Protein AF-Q9ACS1-F1 (afdb_monomer_lite)

Sequence (144 aa):
MPAEYYVDYRWFLERQAELLDDLAVSDYSVFVGLAARHRVDPPRHDQHHPDAFWRAAVMLEECVVLRPLPARNELYGFGVAVAYLGMHGERVNTKIRGLAGPDLRHHRPASRLLRRRRAAALAPSAAGLTSLSLSPAGNGLPDP

Foldseek 3Di:
DPDDDQQALVNLQVLCVVQDPDSDWPDSVLRRVLNVVVPDQDDDPVPDGDDLQVNLVVQLVSLVPVVRHPDDSNVSSNSSSQVSCVVVVHHDDPDDPDPPDPDPDPPDPPPPPPPPPPPPDDDDDDDDDDDDDDDDDDDDDDDD

Organism: Streptomyces coelicolor (strain ATCC BAA-471 / A3(2) / M145) (NCBI:txid100226)

Radius of gyration: 35.77 Å; chains: 1; bounding box: 66×100×42 Å

Secondary structure (DSSP, 8-state):
--------HHHHHHHHHHH-S----S-HHHHHHHHHHHH-----TT-PPPPHHHHHHHHHHHHHHH--SSS-HHHHHHHHHHHHHHHTT-----S-TTSSSS-------S--SSSSSSSS------------------------

Structure (mmCIF, N/CA/C/O backbone):
data_AF-Q9ACS1-F1
#
_entry.id   AF-Q9ACS1-F1
#
loop_
_atom_site.group_PDB
_atom_site.id
_atom_site.type_symbol
_atom_site.label_atom_id
_atom_site.label_alt_id
_atom_site.label_comp_id
_atom_site.label_asym_id
_atom_site.label_entity_id
_atom_site.label_seq_id
_atom_site.pdbx_PDB_ins_code
_atom_site.Cartn_x
_atom_site.Cartn_y
_atom_site.Cartn_z
_atom_site.occupancy
_atom_site.B_iso_or_equiv
_atom_site.auth_seq_id
_atom_site.auth_comp_id
_atom_site.auth_asym_id
_atom_site.auth_atom_id
_atom_site.pdbx_PDB_model_num
ATOM 1 N N . MET A 1 1 ? 5.540 3.047 -25.408 1.00 38.69 1 MET A N 1
ATOM 2 C CA . MET A 1 1 ? 6.012 3.253 -24.025 1.00 38.69 1 MET A CA 1
ATOM 3 C C . MET A 1 1 ? 5.237 2.311 -23.124 1.00 38.69 1 MET A C 1
ATOM 5 O O . MET A 1 1 ? 4.034 2.205 -23.353 1.00 38.69 1 MET A O 1
ATOM 9 N N . PRO A 1 2 ? 5.871 1.603 -22.173 1.00 50.28 2 PRO A N 1
ATOM 10 C CA . PRO A 1 2 ? 5.125 0.946 -21.102 1.00 50.28 2 PRO A CA 1
ATOM 11 C C . PRO A 1 2 ? 4.335 2.004 -20.317 1.00 50.28 2 PRO A C 1
ATOM 13 O O . PRO A 1 2 ? 4.761 3.158 -20.245 1.00 50.28 2 PRO A O 1
ATOM 16 N N . ALA A 1 3 ? 3.178 1.635 -19.768 1.00 57.81 3 ALA A N 1
ATOM 17 C CA . ALA A 1 3 ? 2.412 2.540 -18.919 1.00 57.81 3 ALA A CA 1
ATOM 18 C C . ALA A 1 3 ? 3.188 2.788 -17.616 1.00 57.81 3 ALA A C 1
ATOM 20 O O . ALA A 1 3 ? 3.496 1.846 -16.886 1.00 57.81 3 ALA A O 1
ATOM 21 N N . GLU A 1 4 ? 3.525 4.047 -17.337 1.00 66.06 4 GLU A N 1
ATOM 22 C CA . GLU A 1 4 ? 4.178 4.432 -16.088 1.00 66.06 4 GLU A CA 1
ATOM 23 C C . GLU A 1 4 ? 3.107 4.616 -15.007 1.00 66.06 4 GLU A C 1
ATOM 25 O O . GLU A 1 4 ? 2.383 5.611 -14.975 1.00 66.06 4 GLU A O 1
ATOM 30 N N . TYR A 1 5 ? 2.967 3.612 -14.142 1.00 75.44 5 TYR A N 1
ATOM 31 C CA . TYR A 1 5 ? 2.007 3.638 -13.044 1.00 75.44 5 TYR A CA 1
ATOM 32 C C . TYR A 1 5 ? 2.531 4.528 -11.918 1.00 75.44 5 TYR A C 1
ATOM 34 O O . TYR A 1 5 ? 3.474 4.175 -11.209 1.00 75.44 5 TYR A O 1
ATOM 42 N N . TYR A 1 6 ? 1.917 5.697 -11.747 1.00 80.81 6 TYR A N 1
ATOM 43 C CA . TYR A 1 6 ? 2.299 6.632 -10.697 1.00 80.81 6 TYR A CA 1
ATOM 44 C C . TYR A 1 6 ? 1.643 6.255 -9.363 1.00 80.81 6 TYR A C 1
ATOM 46 O O . TYR A 1 6 ? 0.445 6.454 -9.172 1.00 80.81 6 TYR A O 1
ATOM 54 N N . VAL A 1 7 ? 2.444 5.719 -8.439 1.00 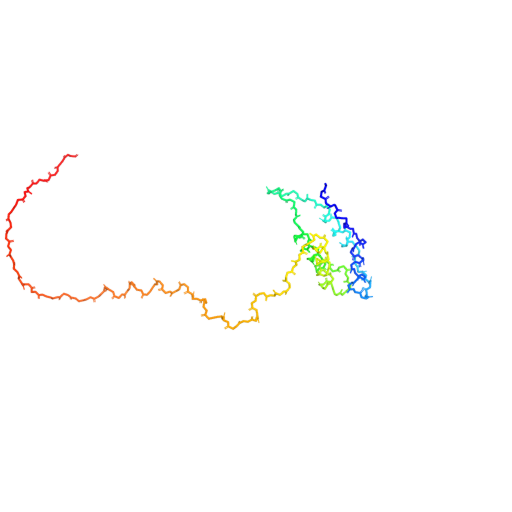91.31 7 VAL A N 1
ATOM 55 C CA . VAL A 1 7 ? 2.047 5.447 -7.051 1.00 91.31 7 VAL A CA 1
ATOM 56 C C . VAL A 1 7 ? 2.794 6.403 -6.125 1.00 91.31 7 VAL A C 1
ATOM 58 O O . VAL A 1 7 ? 4.024 6.372 -6.039 1.00 91.31 7 VAL A O 1
ATOM 61 N N . ASP A 1 8 ? 2.042 7.252 -5.428 1.00 93.06 8 ASP A N 1
ATOM 62 C CA . ASP A 1 8 ? 2.530 8.146 -4.379 1.00 93.06 8 ASP A CA 1
ATOM 63 C C . ASP A 1 8 ? 1.748 7.954 -3.066 1.00 93.06 8 ASP A C 1
ATOM 65 O O . ASP A 1 8 ? 0.856 7.111 -2.973 1.00 93.06 8 ASP A O 1
ATOM 69 N N . TYR A 1 9 ? 2.072 8.737 -2.032 1.00 93.38 9 TYR A N 1
ATOM 70 C CA . TYR A 1 9 ? 1.381 8.652 -0.740 1.00 93.38 9 TYR A CA 1
ATOM 71 C C . TYR A 1 9 ? -0.126 8.972 -0.832 1.00 93.38 9 TYR A C 1
ATOM 73 O O . TYR A 1 9 ? -0.896 8.498 -0.001 1.00 93.38 9 TYR A O 1
ATOM 81 N N . ARG A 1 10 ? -0.565 9.756 -1.829 1.00 94.50 10 ARG A N 1
ATOM 82 C CA . ARG A 1 10 ? -1.975 10.125 -2.016 1.00 94.50 10 ARG A CA 1
ATOM 83 C C . ARG A 1 10 ? -2.765 8.942 -2.549 1.00 94.50 10 ARG A C 1
ATOM 85 O 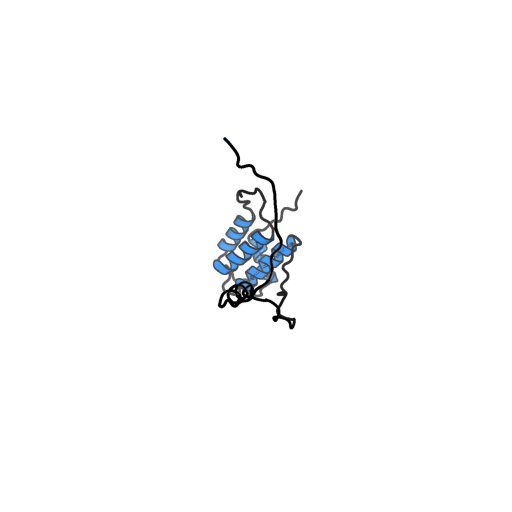O . ARG A 1 10 ? -3.858 8.689 -2.055 1.00 94.50 10 ARG A O 1
ATOM 92 N N . TRP A 1 11 ? -2.179 8.176 -3.469 1.00 95.62 11 TRP A N 1
ATOM 93 C CA . TRP A 1 11 ? -2.772 6.933 -3.958 1.00 95.62 11 TRP A CA 1
ATOM 94 C C . TRP A 1 11 ? -3.105 5.971 -2.804 1.00 95.62 11 TRP A C 1
ATOM 96 O O . TRP A 1 11 ? -4.194 5.405 -2.782 1.00 95.62 11 TRP A O 1
ATOM 106 N N . PHE A 1 12 ? -2.229 5.841 -1.800 1.00 96.12 12 PHE A N 1
ATOM 107 C CA . PHE A 1 12 ? -2.495 5.029 -0.601 1.00 96.12 12 PHE A CA 1
ATOM 108 C C . PHE A 1 12 ? -3.665 5.569 0.247 1.00 96.12 12 PHE A C 1
ATOM 110 O O . PHE A 1 12 ? -4.495 4.780 0.709 1.00 96.12 12 PHE A O 1
ATOM 117 N N . LEU A 1 13 ? -3.778 6.892 0.413 1.00 96.00 13 LEU A N 1
ATOM 118 C CA . LEU A 1 13 ? -4.888 7.535 1.136 1.00 96.00 13 LEU A CA 1
ATOM 119 C C . LEU A 1 13 ? -6.229 7.393 0.397 1.00 96.00 13 LEU A C 1
ATOM 121 O O . LEU A 1 13 ? -7.261 7.164 1.022 1.00 96.00 13 LEU A O 1
ATOM 125 N N . GLU A 1 14 ? -6.229 7.461 -0.933 1.00 96.38 14 GLU A N 1
ATOM 126 C CA . GLU A 1 14 ? -7.420 7.182 -1.744 1.00 96.38 14 GLU A CA 1
ATOM 127 C C . GLU A 1 14 ? -7.881 5.727 -1.585 1.00 96.38 14 GLU A C 1
ATOM 129 O O . GLU A 1 14 ? -9.066 5.484 -1.368 1.00 96.38 14 GLU A O 1
ATOM 134 N N . ARG A 1 15 ? -6.952 4.753 -1.608 1.00 95.81 15 ARG A N 1
ATOM 135 C CA . ARG A 1 15 ? -7.300 3.349 -1.323 1.00 95.81 15 ARG A CA 1
ATOM 136 C C . ARG A 1 15 ? -7.830 3.182 0.104 1.00 95.81 15 ARG A C 1
ATOM 138 O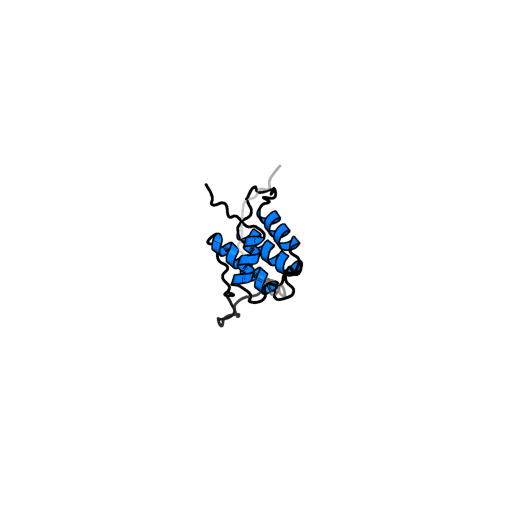 O . ARG A 1 15 ? -8.691 2.339 0.321 1.00 95.81 15 ARG A O 1
ATOM 145 N N . GLN A 1 16 ? -7.366 3.977 1.075 1.00 96.19 16 GLN A N 1
ATOM 146 C CA . GLN A 1 16 ? -7.920 3.956 2.435 1.00 96.19 16 GLN A CA 1
ATOM 147 C C . GLN A 1 16 ? -9.392 4.381 2.429 1.00 96.19 16 GLN A C 1
ATOM 149 O O . GLN A 1 16 ? -10.218 3.657 2.974 1.00 96.19 16 GLN A O 1
ATOM 154 N N . ALA A 1 17 ? -9.721 5.484 1.752 1.00 96.06 17 ALA A N 1
ATOM 155 C CA . ALA A 1 17 ? -11.088 5.995 1.644 1.00 96.06 17 ALA A CA 1
ATOM 156 C C . ALA A 1 17 ? -12.049 5.089 0.846 1.00 96.06 17 ALA A C 1
ATOM 158 O O . ALA A 1 17 ? -13.258 5.154 1.046 1.00 96.06 17 ALA A O 1
ATOM 159 N N . GLU A 1 18 ? -11.533 4.233 -0.039 1.00 95.81 18 GLU A N 1
ATOM 160 C CA . GLU A 1 18 ? -12.326 3.210 -0.741 1.00 95.81 18 GLU A CA 1
ATOM 161 C C . GLU A 1 18 ? -12.555 1.934 0.087 1.00 95.81 18 GLU A C 1
ATOM 163 O O . GLU A 1 18 ? -13.519 1.209 -0.158 1.00 95.81 18 GLU A O 1
ATOM 168 N N . LEU A 1 19 ? -11.656 1.625 1.029 1.00 94.62 19 LEU A N 1
ATOM 169 C CA . LEU A 1 19 ? -11.634 0.353 1.762 1.00 94.62 19 LEU A CA 1
ATOM 170 C C . LEU A 1 19 ? -12.151 0.452 3.204 1.00 94.62 19 LEU A C 1
ATOM 172 O O . LEU A 1 19 ? -12.543 -0.573 3.766 1.00 94.62 19 LEU A O 1
ATOM 176 N N . LEU A 1 20 ? -12.089 1.634 3.827 1.00 94.88 20 LEU A N 1
ATOM 177 C CA . LEU A 1 20 ? -12.325 1.847 5.256 1.00 94.88 20 LEU A CA 1
ATOM 178 C C . LEU A 1 20 ? -13.105 3.145 5.516 1.00 94.88 20 LEU A C 1
ATOM 180 O O . LEU A 1 20 ? -12.804 4.185 4.939 1.00 94.88 20 LEU A O 1
ATOM 184 N N . ASP A 1 21 ? -14.035 3.099 6.475 1.00 92.62 21 ASP A N 1
ATOM 185 C CA . ASP A 1 21 ? -14.771 4.285 6.943 1.00 92.62 21 ASP A CA 1
ATOM 186 C C . ASP A 1 21 ? -13.929 5.193 7.868 1.00 92.62 21 ASP A C 1
ATOM 188 O O . ASP A 1 21 ? -14.213 6.382 8.009 1.00 92.62 21 ASP A O 1
ATOM 192 N N . ASP A 1 22 ? -12.901 4.634 8.521 1.00 92.31 22 ASP A N 1
ATOM 193 C CA . ASP A 1 22 ? -11.982 5.358 9.409 1.00 92.31 22 ASP A CA 1
ATOM 194 C C . ASP A 1 22 ? -10.695 5.745 8.664 1.00 92.31 22 ASP A C 1
ATOM 196 O O . ASP A 1 22 ? -9.923 4.895 8.202 1.00 92.31 22 ASP A O 1
ATOM 200 N N . LEU A 1 23 ? -10.474 7.057 8.564 1.00 94.50 23 LEU A N 1
ATOM 201 C CA . LEU A 1 23 ? -9.368 7.673 7.832 1.00 94.50 23 LEU A CA 1
ATOM 202 C C . LEU A 1 23 ? -8.213 8.120 8.747 1.00 94.50 23 LEU A C 1
ATOM 204 O O . LEU A 1 23 ? -7.320 8.842 8.307 1.00 94.50 23 LEU A O 1
ATOM 208 N N . ALA A 1 24 ? -8.207 7.710 10.019 1.00 96.31 24 ALA A N 1
ATOM 209 C CA . ALA A 1 24 ? -7.082 7.954 10.912 1.00 96.31 24 ALA A CA 1
ATOM 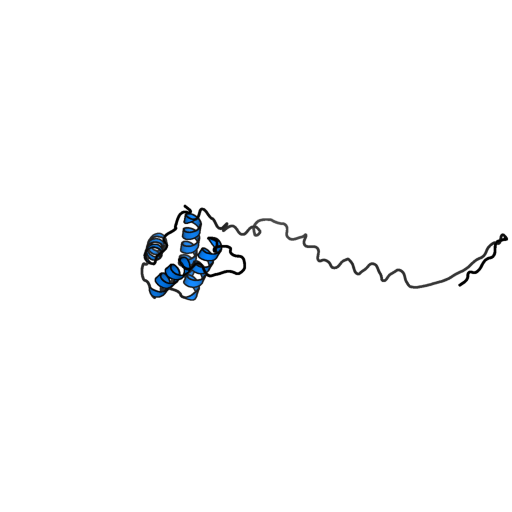210 C C . ALA A 1 24 ? -5.805 7.246 10.417 1.00 96.31 24 ALA A C 1
ATOM 212 O O . ALA A 1 24 ? -5.817 6.068 10.060 1.00 96.31 24 ALA A O 1
ATOM 213 N N . VAL A 1 25 ? -4.681 7.966 10.444 1.00 97.06 25 VAL A N 1
ATOM 214 C CA . VAL A 1 25 ? -3.344 7.472 10.080 1.00 97.06 25 VAL A CA 1
ATOM 215 C C . VAL A 1 25 ? -2.421 7.699 11.273 1.00 97.06 25 VAL A C 1
ATOM 217 O O . VAL A 1 25 ? -2.359 8.805 11.809 1.00 97.06 25 VAL A O 1
ATOM 220 N N . SER A 1 26 ? -1.722 6.651 11.702 1.00 96.69 26 SER A N 1
ATOM 221 C CA . SER A 1 26 ? -0.767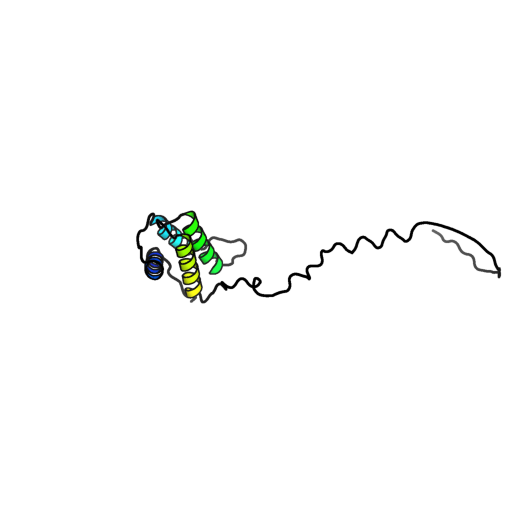 6.691 12.813 1.00 96.69 26 SER A CA 1
ATOM 222 C C . SER A 1 26 ? 0.629 7.121 12.366 1.00 96.69 26 SER A C 1
ATOM 224 O O . SER A 1 26 ? 1.294 7.841 13.106 1.00 96.69 26 SER A O 1
ATOM 226 N N . ASP A 1 27 ? 1.060 6.728 11.162 1.00 96.12 27 ASP A N 1
ATOM 227 C CA . ASP A 1 27 ? 2.353 7.135 10.600 1.00 96.12 27 ASP A CA 1
ATOM 228 C C . ASP A 1 27 ? 2.292 7.330 9.073 1.00 96.12 27 ASP A C 1
ATOM 230 O O . ASP A 1 27 ? 2.215 6.380 8.293 1.00 96.12 27 ASP A O 1
ATOM 234 N N . TYR A 1 28 ? 2.371 8.591 8.640 1.00 96.56 28 TYR A N 1
ATOM 235 C CA . TYR A 1 28 ? 2.423 8.971 7.224 1.00 96.56 28 TYR A CA 1
ATOM 236 C C . TYR A 1 28 ? 3.770 8.656 6.555 1.00 96.56 28 TYR A C 1
ATOM 238 O O . TYR A 1 28 ? 3.831 8.549 5.327 1.00 96.56 28 TYR A O 1
ATOM 246 N N . SER A 1 29 ? 4.857 8.509 7.323 1.00 95.94 29 SER A N 1
ATOM 247 C CA . SER A 1 29 ? 6.191 8.239 6.773 1.00 95.94 29 SER A CA 1
ATOM 248 C C . SER A 1 29 ? 6.254 6.873 6.083 1.00 95.94 29 SER A C 1
ATOM 250 O O . SER A 1 29 ? 6.938 6.728 5.069 1.00 95.94 29 SER A O 1
ATOM 252 N N . VAL A 1 30 ? 5.445 5.913 6.544 1.00 95.81 30 VAL A N 1
ATOM 253 C CA . VAL A 1 30 ? 5.274 4.591 5.929 1.00 95.81 30 VAL A CA 1
ATOM 254 C C . VAL A 1 30 ? 4.723 4.701 4.503 1.00 95.81 30 VAL A C 1
ATOM 256 O O . VAL A 1 30 ? 5.269 4.075 3.599 1.00 95.81 30 VAL A O 1
ATOM 259 N N . PHE A 1 31 ? 3.709 5.540 4.247 1.00 96.25 31 PHE A N 1
ATOM 260 C CA . PHE A 1 31 ? 3.172 5.738 2.888 1.00 96.25 31 PHE A CA 1
ATOM 261 C C . PHE A 1 31 ? 4.178 6.414 1.949 1.00 96.25 31 PHE A C 1
ATOM 263 O O . PHE A 1 31 ? 4.266 6.066 0.770 1.00 96.25 31 PHE A O 1
ATOM 270 N N . VAL A 1 32 ? 4.978 7.350 2.468 1.00 95.00 32 VAL A N 1
ATOM 271 C CA . VAL A 1 32 ? 6.074 7.974 1.709 1.00 95.00 32 VAL A CA 1
ATOM 272 C C . VAL A 1 32 ? 7.174 6.949 1.403 1.00 95.00 32 VAL A C 1
ATOM 274 O O . VAL A 1 32 ? 7.658 6.890 0.273 1.00 95.00 32 VAL A O 1
ATOM 277 N N . GLY A 1 33 ? 7.528 6.094 2.367 1.00 93.25 33 GLY A N 1
ATOM 278 C CA . GLY A 1 33 ? 8.494 5.008 2.194 1.00 93.25 33 GLY A CA 1
ATOM 279 C C . GLY A 1 33 ? 8.031 3.938 1.201 1.00 93.25 33 GLY A C 1
ATOM 280 O O . GLY A 1 33 ? 8.824 3.480 0.376 1.00 93.25 33 GLY A O 1
ATOM 281 N N . LEU A 1 34 ? 6.751 3.564 1.228 1.00 93.25 34 LEU A N 1
ATOM 282 C CA . LEU A 1 34 ? 6.125 2.662 0.257 1.00 93.25 34 LEU A CA 1
ATOM 283 C C . LEU A 1 34 ? 6.201 3.230 -1.167 1.00 93.25 34 LEU A C 1
ATOM 285 O O . LEU A 1 34 ? 6.681 2.558 -2.082 1.00 93.25 34 LEU A O 1
ATOM 289 N N . ALA A 1 35 ? 5.803 4.493 -1.347 1.00 92.38 35 ALA A N 1
ATOM 290 C CA . ALA A 1 35 ? 5.901 5.189 -2.629 1.00 92.38 35 ALA A CA 1
ATOM 291 C C . ALA A 1 35 ? 7.352 5.294 -3.133 1.00 92.38 35 ALA A C 1
ATOM 293 O O . ALA A 1 35 ? 7.615 5.104 -4.321 1.00 92.38 35 ALA A O 1
ATOM 294 N N . ALA A 1 36 ? 8.314 5.551 -2.241 1.00 90.25 36 ALA A N 1
ATOM 295 C CA . ALA A 1 36 ? 9.730 5.569 -2.594 1.00 90.25 36 ALA A CA 1
ATOM 296 C C . ALA A 1 36 ? 10.212 4.189 -3.077 1.00 90.25 36 ALA A C 1
ATOM 298 O O . ALA A 1 36 ? 10.809 4.094 -4.148 1.00 90.25 36 ALA A O 1
ATOM 299 N N . ARG A 1 37 ? 9.897 3.108 -2.348 1.00 85.69 37 ARG A N 1
ATOM 300 C CA . ARG A 1 37 ? 10.289 1.736 -2.727 1.00 85.69 37 ARG A CA 1
ATOM 301 C C . ARG A 1 37 ? 9.620 1.245 -4.008 1.00 85.69 37 ARG A C 1
ATOM 303 O O . ARG A 1 37 ? 10.253 0.510 -4.754 1.00 85.69 37 ARG A O 1
ATOM 310 N N . HIS A 1 38 ? 8.398 1.686 -4.308 1.00 85.19 38 HIS A N 1
ATOM 311 C CA . HIS A 1 38 ? 7.754 1.418 -5.598 1.00 85.19 38 HIS A CA 1
ATOM 312 C C . HIS A 1 38 ? 8.557 1.993 -6.782 1.00 85.19 38 HIS A C 1
ATOM 314 O O . HIS A 1 38 ? 8.674 1.343 -7.822 1.00 85.19 38 HIS A O 1
ATOM 320 N N . ARG A 1 39 ? 9.102 3.209 -6.617 1.00 83.12 39 ARG A N 1
ATOM 321 C CA . ARG A 1 39 ? 9.833 3.961 -7.655 1.00 83.12 39 ARG A CA 1
ATOM 322 C C . ARG A 1 39 ? 11.287 3.518 -7.830 1.00 83.12 39 ARG A C 1
ATOM 324 O O . ARG A 1 39 ? 11.879 3.815 -8.863 1.00 83.12 39 ARG A O 1
ATOM 331 N N . VAL A 1 40 ? 11.870 2.843 -6.841 1.00 81.69 40 VAL A N 1
ATOM 332 C CA . VAL A 1 40 ? 13.219 2.275 -6.950 1.00 81.69 40 VAL A CA 1
ATOM 333 C C . VAL A 1 40 ? 13.162 0.994 -7.780 1.00 81.69 40 VAL A C 1
ATOM 335 O O . VAL A 1 40 ? 12.401 0.077 -7.478 1.00 81.69 40 VAL A O 1
ATOM 338 N N . ASP A 1 41 ? 14.009 0.921 -8.804 1.00 75.31 41 ASP A N 1
ATOM 339 C CA . ASP A 1 41 ? 14.308 -0.309 -9.538 1.00 75.31 41 ASP A CA 1
ATOM 340 C C . ASP A 1 41 ? 15.657 -0.854 -9.029 1.00 75.31 41 ASP A C 1
ATOM 342 O O . ASP A 1 41 ? 16.713 -0.384 -9.464 1.00 75.31 41 ASP A O 1
ATOM 346 N N . PRO A 1 42 ? 15.670 -1.731 -8.005 1.00 68.56 42 PRO A N 1
ATOM 347 C CA . PRO A 1 42 ? 16.914 -2.166 -7.385 1.00 68.56 42 PRO A CA 1
ATOM 348 C C . PRO A 1 42 ? 17.696 -3.076 -8.347 1.00 68.56 42 PRO A C 1
ATOM 350 O O . PRO A 1 42 ? 17.108 -4.002 -8.909 1.00 68.56 42 PRO A O 1
ATOM 353 N N . PRO A 1 43 ? 19.018 -2.882 -8.519 1.00 64.25 43 PRO A N 1
ATOM 354 C CA . PRO A 1 43 ? 19.811 -3.704 -9.427 1.00 64.25 43 PRO A CA 1
ATOM 355 C C . PRO A 1 43 ? 19.793 -5.178 -8.995 1.00 64.25 43 PRO A C 1
ATOM 357 O O . PRO A 1 43 ? 20.147 -5.513 -7.862 1.00 64.25 43 PRO A O 1
ATOM 360 N N . ARG A 1 44 ? 19.390 -6.063 -9.914 1.00 67.81 44 ARG A N 1
ATOM 361 C CA . ARG A 1 44 ? 19.290 -7.517 -9.712 1.00 67.81 44 ARG A CA 1
ATOM 362 C C . ARG A 1 44 ? 20.233 -8.279 -10.639 1.00 67.81 44 ARG A C 1
ATOM 364 O O . ARG A 1 44 ? 20.467 -7.869 -11.774 1.00 67.81 44 ARG A O 1
ATOM 371 N N . HIS A 1 45 ? 20.757 -9.405 -10.151 1.00 62.62 45 HIS A N 1
ATOM 372 C CA . HIS A 1 45 ? 21.744 -10.229 -10.864 1.00 62.62 45 HIS A CA 1
ATOM 373 C C . HIS A 1 45 ? 21.244 -10.793 -12.205 1.00 62.62 45 HIS A C 1
ATOM 375 O O . HIS A 1 45 ? 22.053 -11.032 -13.096 1.00 62.62 45 HIS A O 1
ATOM 381 N N . ASP A 1 46 ? 19.935 -10.995 -12.344 1.00 68.94 46 ASP A N 1
ATOM 382 C CA . ASP A 1 46 ? 19.251 -11.577 -13.502 1.00 68.94 46 ASP A CA 1
ATOM 383 C C . ASP A 1 46 ? 18.569 -10.535 -14.412 1.00 68.94 46 ASP A C 1
ATOM 385 O O . ASP A 1 46 ? 17.915 -10.906 -15.381 1.00 68.94 46 ASP A O 1
ATOM 389 N N . GLN A 1 47 ? 18.761 -9.235 -14.147 1.00 58.97 47 GLN A N 1
ATOM 390 C CA . GLN A 1 47 ? 18.338 -8.107 -15.001 1.00 58.97 47 GLN A CA 1
ATOM 391 C C . GLN A 1 47 ? 16.823 -8.007 -15.277 1.00 58.97 47 GLN A C 1
ATOM 393 O O . GLN A 1 47 ? 16.397 -7.219 -16.122 1.00 58.97 47 GLN A O 1
ATOM 398 N N . HIS A 1 48 ? 15.985 -8.741 -14.541 1.00 65.88 48 HIS A N 1
ATOM 399 C CA . HIS A 1 48 ? 14.536 -8.591 -14.617 1.00 65.88 48 HIS A CA 1
ATOM 400 C C . HIS A 1 48 ? 14.053 -7.470 -13.689 1.00 65.88 48 HIS A C 1
ATOM 402 O O . HIS A 1 48 ? 14.237 -7.526 -12.469 1.00 65.88 48 HIS A O 1
ATOM 408 N N . HIS A 1 49 ? 13.384 -6.469 -14.275 1.00 74.88 49 HIS A N 1
ATOM 409 C CA . HIS A 1 49 ? 12.602 -5.488 -13.521 1.00 74.88 49 HIS A CA 1
ATOM 410 C C . HIS A 1 49 ? 11.632 -6.217 -12.571 1.00 74.88 49 HIS A C 1
ATOM 412 O O . HIS A 1 49 ? 11.088 -7.260 -12.951 1.00 74.88 49 HIS A O 1
ATOM 418 N N . PRO A 1 50 ? 11.360 -5.691 -11.364 1.00 76.75 50 PRO A N 1
ATOM 419 C CA . PRO A 1 50 ? 10.382 -6.282 -10.468 1.00 76.75 50 PRO A CA 1
ATOM 420 C C . PRO A 1 50 ? 9.020 -6.412 -11.154 1.00 76.75 50 PRO A C 1
ATOM 422 O O . PRO A 1 50 ? 8.545 -5.463 -11.783 1.00 76.75 50 PRO A O 1
ATOM 425 N N . ASP A 1 51 ? 8.386 -7.572 -11.010 1.00 85.56 51 ASP A N 1
ATOM 426 C CA . ASP A 1 51 ? 7.015 -7.778 -11.463 1.00 85.56 51 ASP A CA 1
ATOM 427 C C . ASP A 1 51 ? 5.994 -7.117 -10.511 1.00 85.56 51 ASP A C 1
ATOM 429 O O . ASP A 1 51 ? 6.329 -6.580 -9.445 1.00 85.56 51 ASP A O 1
ATOM 433 N N . ALA A 1 52 ? 4.723 -7.121 -10.921 1.00 90.19 52 ALA A N 1
ATOM 434 C CA . ALA A 1 52 ? 3.646 -6.528 -10.136 1.00 90.19 52 ALA A CA 1
ATOM 435 C C . ALA A 1 52 ? 3.335 -7.324 -8.852 1.00 90.19 52 ALA A C 1
ATOM 437 O O . ALA A 1 52 ? 2.941 -6.725 -7.851 1.00 90.19 52 ALA A O 1
ATOM 438 N N . PHE A 1 53 ? 3.549 -8.645 -8.845 1.00 91.44 53 PHE A N 1
ATOM 439 C CA . PHE A 1 53 ? 3.300 -9.512 -7.688 1.00 91.44 53 PHE A CA 1
ATOM 440 C C . PHE A 1 53 ? 4.298 -9.263 -6.561 1.00 91.44 53 PHE A C 1
ATOM 442 O O . PHE A 1 53 ? 3.893 -9.159 -5.405 1.00 91.44 53 PHE A O 1
ATOM 449 N N . TRP A 1 54 ? 5.579 -9.094 -6.885 1.00 89.62 54 TRP A N 1
ATOM 450 C CA . TRP A 1 54 ? 6.613 -8.744 -5.921 1.00 89.62 54 TRP A CA 1
ATOM 451 C C . TRP A 1 54 ? 6.352 -7.368 -5.302 1.00 89.62 54 TRP A C 1
ATOM 453 O O . TRP A 1 54 ? 6.366 -7.242 -4.078 1.00 89.62 54 TRP A O 1
ATOM 463 N N . ARG A 1 55 ? 6.038 -6.347 -6.116 1.00 91.25 55 ARG A N 1
ATOM 464 C CA . ARG A 1 55 ? 5.701 -5.010 -5.590 1.00 91.25 55 ARG A CA 1
ATOM 465 C C . ARG A 1 55 ? 4.443 -5.046 -4.711 1.00 91.25 55 ARG A C 1
ATOM 467 O O . ARG A 1 55 ? 4.462 -4.475 -3.625 1.00 91.25 55 ARG A O 1
ATOM 474 N N . ALA A 1 56 ? 3.395 -5.768 -5.118 1.00 94.38 56 ALA A N 1
ATOM 475 C CA . ALA A 1 56 ? 2.183 -5.948 -4.314 1.00 94.38 56 ALA A CA 1
ATOM 476 C C . ALA A 1 56 ? 2.450 -6.672 -2.980 1.00 94.38 56 ALA A C 1
ATOM 478 O O . ALA A 1 56 ? 1.908 -6.281 -1.947 1.00 94.38 56 ALA A O 1
ATOM 479 N N . ALA A 1 57 ? 3.301 -7.704 -2.986 1.00 94.31 57 ALA A N 1
ATOM 480 C CA . ALA A 1 57 ? 3.679 -8.442 -1.784 1.00 94.31 57 ALA A CA 1
ATOM 481 C C . ALA A 1 57 ? 4.446 -7.560 -0.786 1.00 94.31 57 ALA A C 1
ATOM 483 O O . ALA A 1 57 ? 4.112 -7.568 0.396 1.00 94.31 57 ALA A O 1
ATOM 484 N N . VAL A 1 58 ? 5.395 -6.743 -1.262 1.00 92.44 58 VAL A N 1
ATOM 485 C CA . VAL A 1 58 ? 6.119 -5.765 -0.428 1.00 92.44 58 VAL A CA 1
ATOM 486 C C . VAL A 1 58 ? 5.166 -4.716 0.159 1.00 92.44 58 VAL A C 1
ATOM 488 O O . VAL A 1 58 ? 5.274 -4.386 1.338 1.00 92.44 58 VAL A O 1
ATOM 491 N N . MET A 1 59 ? 4.191 -4.224 -0.618 1.00 94.69 59 MET A N 1
ATOM 492 C CA . MET A 1 59 ? 3.183 -3.282 -0.106 1.00 94.69 59 MET A CA 1
ATOM 493 C C . MET A 1 59 ? 2.334 -3.887 1.022 1.00 94.69 59 MET A C 1
ATOM 495 O O . MET A 1 59 ? 2.103 -3.228 2.037 1.00 94.69 59 MET A O 1
ATOM 499 N N . LEU A 1 60 ? 1.894 -5.141 0.861 1.00 96.88 60 LEU A N 1
ATOM 500 C CA . LEU A 1 60 ? 1.171 -5.886 1.894 1.00 96.88 60 LEU A CA 1
ATOM 501 C C . LEU A 1 60 ? 2.035 -6.091 3.146 1.00 96.88 60 LEU A C 1
ATOM 503 O O . LEU A 1 60 ? 1.579 -5.795 4.250 1.00 96.88 60 LEU A O 1
ATOM 507 N N . GLU A 1 61 ? 3.268 -6.576 2.977 1.00 96.56 61 GLU A N 1
ATOM 508 C CA . GLU A 1 61 ? 4.205 -6.843 4.072 1.00 96.56 61 GLU A CA 1
ATOM 509 C C . GLU A 1 61 ? 4.465 -5.584 4.904 1.00 96.56 61 GLU A C 1
ATOM 511 O O . GLU A 1 61 ? 4.289 -5.608 6.121 1.00 96.56 61 GLU A O 1
ATOM 516 N N . GLU A 1 62 ? 4.800 -4.458 4.272 1.00 95.62 62 GLU A N 1
ATOM 517 C CA . GLU A 1 62 ? 5.080 -3.220 5.003 1.00 95.62 62 GLU A CA 1
ATOM 518 C C . GLU A 1 62 ? 3.848 -2.643 5.700 1.00 95.62 62 GLU A C 1
ATOM 520 O O . GLU A 1 62 ? 3.968 -2.170 6.830 1.00 95.62 62 GLU A O 1
ATOM 525 N N . CYS A 1 63 ? 2.654 -2.730 5.101 1.00 96.94 63 CYS A N 1
ATOM 526 C CA . CYS A 1 63 ? 1.425 -2.343 5.797 1.00 96.94 63 CYS A CA 1
ATOM 527 C C . CYS A 1 63 ? 1.207 -3.196 7.058 1.00 96.94 63 CYS A C 1
ATOM 529 O O . CYS A 1 63 ? 0.865 -2.659 8.110 1.00 96.94 63 CYS A O 1
ATOM 531 N N . VAL A 1 64 ? 1.443 -4.511 6.982 1.00 97.44 64 VAL A N 1
ATOM 532 C CA . VAL A 1 64 ? 1.292 -5.440 8.117 1.00 97.44 64 VAL A CA 1
ATOM 533 C C . VAL A 1 64 ? 2.354 -5.211 9.198 1.00 97.44 64 VAL A C 1
ATOM 535 O O . VAL A 1 64 ? 2.019 -5.213 10.383 1.00 97.44 64 VAL A O 1
ATOM 538 N N . VAL A 1 65 ? 3.616 -5.004 8.810 1.00 97.50 65 VAL A N 1
ATOM 539 C CA . VAL A 1 65 ? 4.762 -4.904 9.730 1.00 97.50 65 VAL A CA 1
ATOM 540 C C . VAL A 1 65 ? 4.895 -3.508 10.341 1.00 97.50 65 VAL A C 1
ATOM 542 O O . VAL A 1 65 ? 5.045 -3.392 11.556 1.00 97.50 65 VAL A O 1
ATOM 545 N N . LEU A 1 66 ? 4.828 -2.449 9.527 1.00 97.56 66 LEU A N 1
ATOM 546 C CA . LEU A 1 66 ? 5.032 -1.063 9.973 1.00 97.56 66 LEU A CA 1
ATOM 547 C C . LEU A 1 66 ? 3.750 -0.413 10.507 1.00 97.56 66 LEU A C 1
ATOM 549 O O . LEU A 1 66 ? 3.829 0.557 11.252 1.00 97.56 66 LEU A O 1
ATOM 553 N N . ARG A 1 67 ? 2.580 -0.974 10.172 1.00 97.62 67 ARG A N 1
ATOM 554 C CA . ARG A 1 67 ? 1.265 -0.604 10.719 1.00 97.62 67 ARG A CA 1
ATOM 555 C C . ARG A 1 67 ? 0.944 0.903 10.626 1.00 97.62 67 ARG A C 1
ATOM 557 O O . ARG A 1 67 ? 0.757 1.546 11.660 1.00 97.62 67 ARG A O 1
ATOM 564 N N . PRO A 1 68 ? 0.824 1.468 9.407 1.00 97.06 68 PRO A N 1
ATOM 565 C CA . PRO A 1 68 ? 0.541 2.894 9.207 1.00 97.06 68 PRO A CA 1
ATOM 566 C C . PRO A 1 68 ? -0.796 3.362 9.803 1.00 97.06 68 PRO A C 1
ATOM 568 O O . PRO A 1 68 ? -0.966 4.556 10.044 1.00 97.06 68 PRO A O 1
ATOM 571 N N . LEU A 1 69 ? -1.749 2.452 10.029 1.00 97.75 69 LEU A N 1
ATOM 572 C CA . LEU A 1 69 ? -3.084 2.734 10.558 1.00 97.75 69 LEU A CA 1
ATOM 573 C C . LEU A 1 69 ? -3.226 2.267 12.021 1.00 97.75 69 LEU A C 1
ATOM 575 O O . LEU A 1 69 ? -2.609 1.269 12.413 1.00 97.75 69 LEU A O 1
ATOM 579 N N . PRO A 1 70 ? -4.113 2.883 12.827 1.00 96.62 70 PRO A N 1
ATOM 580 C CA . PRO A 1 70 ? -4.347 2.447 14.207 1.00 96.62 70 PRO A CA 1
ATOM 581 C C . PRO A 1 70 ? -4.915 1.018 14.291 1.00 96.62 70 PRO A C 1
ATOM 583 O O . PRO A 1 70 ? -4.615 0.271 15.226 1.00 96.62 70 PRO A O 1
ATOM 586 N N . ALA A 1 71 ? -5.697 0.598 13.292 1.00 95.62 71 ALA A N 1
ATOM 587 C CA . ALA A 1 71 ? -6.309 -0.725 13.207 1.00 95.62 71 ALA A CA 1
ATOM 588 C C . ALA A 1 71 ? -6.378 -1.227 11.752 1.00 95.62 71 ALA A C 1
ATOM 590 O O . ALA A 1 71 ? -6.120 -0.485 10.812 1.00 95.62 71 ALA A O 1
ATOM 591 N N . ARG A 1 72 ? -6.753 -2.503 11.563 1.00 96.38 72 ARG A N 1
ATOM 592 C CA . ARG A 1 72 ? -7.073 -3.115 10.251 1.00 96.38 72 ARG A CA 1
ATOM 593 C C . ARG A 1 72 ? -5.952 -3.091 9.191 1.00 96.38 72 ARG A C 1
ATOM 595 O O . ARG A 1 72 ? -6.231 -3.337 8.023 1.00 96.38 72 ARG A O 1
ATOM 602 N N . ASN A 1 73 ? -4.694 -2.894 9.591 1.00 97.50 73 ASN A N 1
ATOM 603 C CA . ASN A 1 73 ? -3.528 -2.859 8.693 1.00 97.50 73 ASN A CA 1
ATOM 604 C C . ASN A 1 73 ? -3.417 -4.059 7.733 1.00 97.50 73 ASN A C 1
ATOM 606 O O . ASN A 1 73 ? -3.048 -3.881 6.580 1.00 97.50 73 ASN A O 1
ATOM 610 N N . GLU A 1 74 ? -3.779 -5.264 8.182 1.00 97.50 74 GLU A N 1
ATOM 611 C CA . GLU A 1 74 ? -3.800 -6.485 7.359 1.00 97.50 74 GLU A CA 1
ATOM 612 C C . GLU A 1 74 ? -4.835 -6.408 6.226 1.00 97.50 74 GLU A C 1
ATOM 614 O O . GLU A 1 74 ? -4.527 -6.694 5.071 1.00 97.50 74 GLU A O 1
ATOM 619 N N . LEU A 1 75 ? -6.059 -5.969 6.547 1.00 96.94 75 LEU A N 1
ATOM 620 C CA . LEU A 1 75 ? -7.141 -5.771 5.580 1.00 96.94 75 LEU A CA 1
ATOM 621 C C . LEU A 1 75 ? -6.790 -4.657 4.587 1.00 96.94 75 LEU A C 1
ATOM 623 O O . LEU A 1 75 ? -6.991 -4.814 3.385 1.00 96.94 75 LEU A O 1
ATOM 627 N N . TYR A 1 76 ? -6.240 -3.553 5.096 1.00 97.62 76 TYR A N 1
ATOM 628 C CA . TYR A 1 76 ? -5.797 -2.426 4.287 1.00 97.62 76 TYR A CA 1
ATOM 629 C C . TYR A 1 76 ? -4.663 -2.823 3.331 1.00 97.62 76 TYR A C 1
ATOM 631 O O . TYR A 1 76 ? -4.792 -2.633 2.124 1.00 97.62 76 TYR A O 1
ATOM 639 N N . GLY A 1 77 ? -3.601 -3.460 3.838 1.00 97.00 77 GLY A N 1
ATOM 640 C CA . GLY A 1 77 ? -2.479 -3.946 3.031 1.00 97.00 77 GLY A CA 1
ATOM 641 C C . GLY A 1 77 ? -2.907 -4.959 1.967 1.00 97.00 77 GLY A C 1
ATOM 642 O O . GLY A 1 77 ? -2.425 -4.908 0.837 1.00 97.00 77 GLY A O 1
ATOM 643 N N . PHE A 1 78 ? -3.867 -5.837 2.283 1.00 96.69 78 PHE A N 1
ATOM 644 C CA . PHE A 1 78 ? -4.442 -6.761 1.303 1.00 96.69 78 PHE A CA 1
ATOM 645 C C . PHE A 1 78 ? -5.228 -6.023 0.211 1.00 96.69 78 PHE A C 1
ATOM 647 O O . PHE A 1 78 ? -5.034 -6.299 -0.973 1.00 96.69 78 PHE A O 1
ATOM 654 N N . GLY A 1 79 ? -6.080 -5.063 0.585 1.00 96.69 79 GLY A N 1
ATOM 655 C CA . GLY A 1 79 ? -6.833 -4.253 -0.375 1.00 96.69 79 GLY A CA 1
ATOM 656 C C . GLY A 1 79 ? -5.923 -3.419 -1.283 1.00 96.69 79 GLY A C 1
ATOM 657 O O . GLY A 1 79 ? -6.122 -3.407 -2.495 1.00 96.69 79 GLY A O 1
ATOM 658 N N . VAL A 1 80 ? -4.871 -2.816 -0.723 1.00 96.75 80 VAL A N 1
ATOM 659 C CA . VAL A 1 80 ? -3.805 -2.114 -1.457 1.00 96.75 80 VAL A CA 1
ATOM 660 C C . VAL A 1 80 ? -3.114 -3.039 -2.463 1.00 96.75 80 VAL A C 1
ATOM 662 O O . VAL A 1 80 ? -3.004 -2.687 -3.636 1.00 96.75 80 VAL A O 1
ATOM 665 N N . ALA A 1 81 ? -2.701 -4.240 -2.047 1.00 96.31 81 ALA A N 1
ATOM 666 C CA . ALA A 1 81 ? -2.050 -5.208 -2.930 1.00 96.31 81 ALA A CA 1
ATOM 667 C C . ALA A 1 81 ? -2.972 -5.679 -4.073 1.00 96.31 81 ALA A C 1
ATOM 669 O O . ALA A 1 81 ? -2.536 -5.783 -5.220 1.00 96.31 81 ALA A O 1
ATOM 670 N N . VAL A 1 82 ? -4.258 -5.918 -3.792 1.00 96.19 82 VAL A N 1
ATOM 671 C CA . VAL A 1 82 ? -5.253 -6.291 -4.815 1.00 96.19 82 VAL A CA 1
ATOM 672 C C . VAL A 1 82 ? -5.538 -5.133 -5.776 1.00 96.19 82 VAL A C 1
ATOM 674 O O . VAL A 1 82 ? -5.617 -5.365 -6.982 1.00 96.19 82 VAL A O 1
ATOM 677 N N . ALA A 1 83 ? -5.650 -3.898 -5.279 1.00 95.25 83 ALA A N 1
ATOM 678 C CA . ALA A 1 83 ? -5.836 -2.710 -6.112 1.00 95.25 83 ALA A CA 1
ATOM 679 C C . ALA A 1 83 ? -4.632 -2.478 -7.039 1.00 95.25 83 ALA A C 1
ATOM 681 O O . ALA A 1 83 ? -4.813 -2.245 -8.234 1.00 95.25 83 ALA A O 1
ATOM 682 N N . TYR A 1 84 ? -3.413 -2.625 -6.510 1.00 94.69 84 TYR A N 1
ATOM 683 C CA . TYR A 1 84 ? -2.180 -2.524 -7.286 1.00 94.69 84 TYR A CA 1
ATOM 684 C C . TYR A 1 84 ? -2.132 -3.563 -8.414 1.00 94.69 84 TYR A C 1
ATOM 686 O O . TYR A 1 84 ? -1.961 -3.208 -9.579 1.00 94.69 84 TYR A O 1
ATOM 694 N N . LEU A 1 85 ? -2.375 -4.843 -8.109 1.00 94.50 85 LEU A N 1
ATOM 695 C CA . LEU A 1 85 ? -2.434 -5.889 -9.136 1.00 94.50 85 LEU A CA 1
ATOM 696 C C . LEU A 1 85 ? -3.523 -5.606 -10.177 1.00 94.50 85 LEU A C 1
ATOM 698 O O . LEU A 1 85 ? -3.258 -5.710 -11.373 1.00 94.50 85 LEU A O 1
ATOM 702 N N . GLY A 1 86 ? -4.699 -5.143 -9.743 1.00 93.56 86 GLY A N 1
ATOM 703 C CA . GLY A 1 86 ? -5.789 -4.743 -10.631 1.00 93.56 86 GLY A CA 1
ATOM 704 C C . GLY A 1 86 ? -5.401 -3.639 -11.623 1.00 93.56 86 GLY A C 1
ATOM 705 O O . GLY A 1 86 ? -5.771 -3.733 -12.793 1.00 93.56 86 GLY A O 1
ATOM 706 N N . MET A 1 87 ? -4.610 -2.643 -11.202 1.00 92.69 87 MET A N 1
ATOM 707 C CA . MET A 1 87 ? -4.060 -1.609 -12.097 1.00 92.69 87 MET A CA 1
ATOM 708 C C . MET A 1 87 ? -3.120 -2.195 -13.158 1.00 92.69 87 MET A C 1
ATOM 710 O O . MET A 1 87 ? -3.145 -1.766 -14.313 1.00 92.69 87 MET A O 1
ATOM 714 N N . HIS A 1 88 ? -2.333 -3.205 -12.786 1.00 90.81 88 HIS A N 1
ATOM 715 C CA . HIS A 1 88 ? -1.443 -3.940 -13.687 1.00 90.81 88 HIS A CA 1
ATOM 716 C C . HIS A 1 88 ? -2.153 -5.022 -14.528 1.00 90.81 88 HIS A C 1
ATOM 718 O O . HIS A 1 88 ? -1.501 -5.705 -15.313 1.00 90.81 88 HIS A O 1
ATOM 724 N N . GLY A 1 89 ? -3.477 -5.183 -14.398 1.00 92.81 89 GLY A N 1
ATOM 725 C CA . GLY A 1 89 ? -4.254 -6.230 -15.076 1.00 92.81 89 GLY A CA 1
ATOM 726 C C . GLY A 1 89 ? -4.133 -7.625 -14.445 1.00 92.81 89 GLY A C 1
ATOM 727 O O . GLY A 1 89 ? -4.762 -8.571 -14.918 1.00 92.81 89 GLY A O 1
ATOM 728 N N . GLU A 1 90 ? -3.374 -7.744 -13.357 1.00 93.94 90 GLU A N 1
ATOM 729 C CA . GLU A 1 90 ? -3.094 -8.985 -12.641 1.00 93.94 90 GLU A CA 1
ATOM 730 C C . GLU A 1 90 ? -4.142 -9.288 -11.564 1.00 93.94 90 GLU A C 1
ATOM 732 O O . GLU A 1 90 ? -4.832 -8.403 -11.050 1.00 93.94 90 GLU A O 1
ATOM 737 N N . ARG A 1 91 ? -4.284 -10.570 -11.198 1.00 91.69 91 ARG A N 1
ATOM 738 C CA . ARG A 1 91 ? -5.260 -11.014 -10.185 1.00 91.69 91 ARG A CA 1
ATOM 739 C C . ARG A 1 91 ? -4.760 -12.192 -9.358 1.00 91.69 91 ARG A C 1
ATOM 741 O O .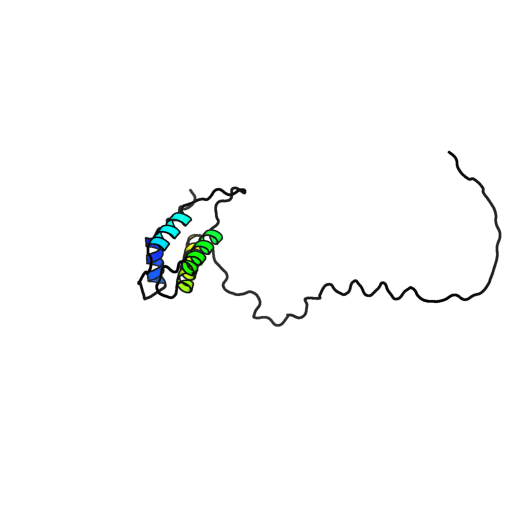 ARG A 1 91 ? -4.343 -13.212 -9.898 1.00 91.69 91 ARG A O 1
ATOM 748 N N . VAL A 1 92 ? -4.929 -12.108 -8.037 1.00 86.81 92 VAL A N 1
ATOM 749 C CA . VAL A 1 92 ? -4.751 -13.257 -7.134 1.00 86.81 92 VAL A CA 1
ATOM 750 C C . VAL A 1 92 ? -6.028 -14.093 -7.106 1.00 86.81 92 VAL A C 1
ATOM 752 O O . VAL A 1 92 ? -7.120 -13.576 -6.873 1.00 86.81 92 VAL A O 1
ATOM 755 N N . ASN A 1 93 ? -5.904 -15.408 -7.287 1.00 83.25 93 ASN A N 1
ATOM 756 C CA . ASN A 1 93 ? -7.009 -16.323 -7.029 1.00 83.25 93 ASN A CA 1
ATOM 757 C C . ASN A 1 93 ? -7.131 -16.589 -5.520 1.00 83.25 93 ASN A C 1
ATOM 759 O O . ASN A 1 93 ? -6.347 -17.346 -4.953 1.00 83.25 93 ASN A O 1
ATOM 763 N N . THR A 1 94 ? -8.145 -16.006 -4.883 1.00 72.44 94 THR A N 1
ATOM 764 C CA . THR A 1 94 ? -8.430 -16.181 -3.448 1.00 72.44 94 THR A CA 1
ATOM 765 C C . THR A 1 94 ? -9.029 -17.548 -3.099 1.00 72.44 94 THR A C 1
ATOM 767 O O . THR A 1 94 ? -9.093 -17.911 -1.925 1.00 72.44 94 THR A O 1
ATOM 770 N N . LYS A 1 95 ? -9.446 -18.353 -4.089 1.00 77.00 95 LYS A N 1
ATOM 771 C CA . LYS A 1 95 ? -9.885 -19.732 -3.845 1.00 77.00 95 LYS A CA 1
ATOM 772 C C . LYS A 1 95 ? -8.671 -20.633 -3.636 1.00 77.00 95 LYS A C 1
ATOM 774 O O . LYS A 1 95 ? -8.006 -21.014 -4.601 1.00 77.00 95 LYS A O 1
ATOM 779 N N . ILE A 1 96 ? -8.464 -21.069 -2.392 1.00 59.59 96 ILE A N 1
ATOM 780 C CA . ILE A 1 96 ? -7.586 -22.203 -2.078 1.00 59.59 96 ILE A CA 1
ATOM 781 C C . ILE A 1 96 ? -8.078 -23.422 -2.869 1.00 59.59 96 ILE A C 1
ATOM 783 O O . ILE A 1 96 ? -9.131 -24.001 -2.586 1.00 59.59 96 ILE A O 1
ATOM 787 N N . ARG A 1 97 ? -7.307 -23.821 -3.883 1.00 50.91 97 ARG A N 1
ATOM 788 C CA . ARG A 1 97 ? -7.555 -25.031 -4.671 1.00 50.91 97 ARG A CA 1
ATOM 789 C C . ARG A 1 97 ? -7.236 -26.254 -3.804 1.00 50.91 97 ARG A C 1
ATOM 791 O O . ARG A 1 97 ? -6.095 -26.699 -3.795 1.00 50.91 97 ARG A O 1
ATOM 798 N N . GLY A 1 98 ? -8.231 -26.800 -3.099 1.00 58.75 98 GLY A N 1
ATOM 799 C CA . GLY A 1 98 ? -8.075 -28.105 -2.434 1.00 58.75 98 GLY A CA 1
ATOM 800 C C . GLY A 1 98 ? -8.863 -28.389 -1.152 1.00 58.75 98 GLY A C 1
ATOM 801 O O . GLY A 1 98 ? -8.701 -29.480 -0.622 1.00 58.75 98 GLY A O 1
ATOM 802 N N . LEU A 1 99 ? -9.714 -27.485 -0.647 1.00 55.25 99 LEU A N 1
ATOM 803 C CA . LEU A 1 99 ? -10.523 -27.738 0.568 1.00 55.25 99 LEU A CA 1
ATOM 804 C C . LEU A 1 99 ? -12.008 -28.064 0.305 1.00 55.25 99 LEU A C 1
ATOM 806 O O . LEU A 1 99 ? -12.810 -28.128 1.230 1.00 55.25 99 LEU A O 1
ATOM 810 N N . ALA A 1 100 ? -12.361 -28.337 -0.954 1.00 57.88 100 ALA A N 1
ATOM 811 C CA . ALA A 1 100 ? -13.658 -28.879 -1.356 1.00 57.88 100 ALA A CA 1
ATOM 812 C C . ALA A 1 100 ? -13.459 -29.976 -2.421 1.00 57.88 100 ALA A C 1
ATOM 814 O O . ALA A 1 100 ? -13.347 -29.685 -3.611 1.00 57.88 100 ALA A O 1
ATOM 815 N N . GLY A 1 101 ? -13.369 -31.235 -1.983 1.00 43.97 101 GLY A N 1
ATOM 816 C CA . GLY A 1 101 ? -13.195 -32.406 -2.852 1.00 43.97 101 GLY A CA 1
ATOM 817 C C . GLY A 1 101 ? -12.779 -33.657 -2.057 1.00 43.97 101 GLY A C 1
ATOM 818 O O . GLY A 1 101 ? -11.786 -33.592 -1.335 1.00 43.97 101 GLY A O 1
ATOM 819 N N . PRO A 1 102 ? -13.505 -34.789 -2.140 1.00 51.97 102 PRO A N 1
ATOM 820 C CA . PRO A 1 102 ? -13.304 -35.927 -1.245 1.00 51.97 102 PRO A CA 1
ATOM 821 C C . PRO A 1 102 ? -12.292 -36.955 -1.784 1.00 51.97 102 PRO A C 1
ATOM 823 O O . PRO A 1 102 ? -12.645 -38.119 -1.956 1.00 51.97 102 PRO A O 1
ATOM 826 N N . ASP A 1 103 ? -11.030 -36.573 -2.017 1.00 54.09 103 ASP A N 1
ATOM 827 C CA . ASP A 1 103 ? -9.971 -37.580 -2.210 1.00 54.09 103 ASP A CA 1
ATOM 828 C C . ASP A 1 103 ? -8.581 -37.141 -1.721 1.00 54.09 103 ASP A C 1
ATOM 830 O O . ASP A 1 103 ? -7.827 -36.441 -2.395 1.00 54.09 103 ASP A O 1
ATOM 834 N N . LEU A 1 104 ? -8.234 -37.611 -0.522 1.00 54.00 104 LEU A N 1
ATOM 835 C CA . LEU A 1 104 ? -6.905 -37.505 0.085 1.00 54.00 104 LEU A CA 1
ATOM 836 C C . LEU A 1 104 ? -6.305 -38.906 0.341 1.00 54.00 104 LEU A C 1
ATOM 838 O O . LEU A 1 104 ? -5.529 -39.096 1.277 1.00 54.00 104 LEU A O 1
ATOM 842 N N . ARG A 1 105 ? -6.669 -39.922 -0.466 1.00 51.94 105 ARG A N 1
ATOM 843 C CA . ARG A 1 105 ? -6.257 -41.326 -0.244 1.00 51.94 105 ARG A CA 1
ATOM 844 C C . ARG A 1 105 ? -5.128 -41.853 -1.137 1.00 51.94 105 ARG A C 1
ATOM 846 O O . ARG A 1 105 ? -4.744 -43.014 -0.972 1.00 51.94 105 ARG A O 1
ATOM 853 N N . HIS A 1 106 ? -4.531 -41.045 -2.019 1.00 52.66 106 HIS A N 1
ATOM 854 C CA . HIS A 1 106 ? -3.502 -41.534 -2.956 1.00 52.66 106 HIS A CA 1
ATOM 855 C C . HIS A 1 106 ? -2.143 -40.814 -2.978 1.00 52.66 106 HIS A C 1
ATOM 857 O O . HIS A 1 106 ? -1.411 -40.917 -3.960 1.00 52.66 106 HIS A O 1
ATOM 863 N N . HIS A 1 107 ? -1.689 -40.272 -1.842 1.00 46.53 107 HIS A N 1
ATOM 864 C CA . HIS A 1 107 ? -0.241 -40.158 -1.619 1.00 46.53 107 HIS A CA 1
ATOM 865 C C . HIS A 1 107 ? 0.312 -41.491 -1.080 1.00 46.53 107 HIS A C 1
ATOM 867 O O . HIS A 1 107 ? 0.374 -41.722 0.127 1.00 46.53 107 HIS A O 1
ATOM 873 N N . ARG A 1 108 ? 0.717 -42.409 -1.973 1.00 52.66 108 ARG A N 1
ATOM 874 C CA . ARG A 1 108 ? 1.532 -43.569 -1.558 1.00 52.66 108 ARG A CA 1
ATOM 875 C C . ARG A 1 108 ? 2.885 -43.044 -1.050 1.00 52.66 108 ARG A C 1
ATOM 877 O O . ARG A 1 108 ? 3.589 -42.414 -1.837 1.00 52.66 108 ARG A O 1
ATOM 884 N N . PRO A 1 109 ? 3.304 -43.318 0.199 1.00 44.53 109 PRO A N 1
ATOM 885 C CA . PRO A 1 109 ? 4.682 -43.061 0.597 1.00 44.53 109 PRO A CA 1
ATOM 886 C C . PRO A 1 109 ? 5.624 -43.999 -0.172 1.00 44.53 109 PRO A C 1
ATOM 888 O O . PRO A 1 109 ? 5.300 -45.165 -0.420 1.00 44.53 109 PRO A O 1
ATOM 891 N N . ALA A 1 110 ? 6.809 -43.502 -0.534 1.00 50.81 110 ALA A N 1
ATOM 892 C CA . ALA A 1 110 ? 7.819 -44.218 -1.319 1.00 50.81 110 ALA A CA 1
ATOM 893 C C . ALA A 1 110 ? 8.583 -45.292 -0.505 1.00 50.81 110 ALA A C 1
ATOM 895 O O . ALA A 1 110 ? 9.804 -45.398 -0.559 1.00 50.81 110 ALA A O 1
ATOM 896 N N . SER A 1 111 ? 7.865 -46.115 0.264 1.00 55.25 111 SER A N 1
ATOM 897 C CA . SER A 1 111 ? 8.410 -47.068 1.243 1.00 55.25 111 SER A CA 1
ATOM 898 C C . SER A 1 111 ? 7.992 -48.526 0.981 1.00 55.25 111 SER A C 1
ATOM 900 O O . SER A 1 111 ? 7.818 -49.325 1.901 1.00 55.25 111 SER A O 1
ATOM 902 N N . ARG A 1 112 ? 7.876 -48.919 -0.299 1.00 52.38 112 ARG A N 1
ATOM 903 C CA . ARG A 1 112 ? 7.670 -50.324 -0.730 1.00 52.38 112 ARG A CA 1
ATOM 904 C C . ARG A 1 112 ? 8.743 -50.899 -1.670 1.00 52.38 112 ARG A C 1
ATOM 906 O O . ARG A 1 112 ? 8.540 -51.970 -2.232 1.00 52.38 112 ARG A O 1
ATOM 913 N N . LEU A 1 113 ? 9.913 -50.264 -1.769 1.00 53.59 113 LEU A N 1
ATOM 914 C CA . LEU A 1 113 ? 11.051 -50.756 -2.571 1.00 53.59 113 LEU A CA 1
ATOM 915 C C . LEU A 1 113 ? 12.117 -51.546 -1.776 1.00 53.59 113 LEU A C 1
ATOM 917 O O . LEU A 1 113 ? 13.050 -52.075 -2.367 1.00 53.59 113 LEU A O 1
ATOM 921 N N . LEU A 1 114 ? 11.953 -51.707 -0.454 1.00 54.44 114 LEU A N 1
ATOM 922 C CA . LEU A 1 114 ? 12.951 -52.331 0.439 1.00 54.44 114 LEU A CA 1
ATOM 923 C C . LEU A 1 114 ? 12.457 -53.569 1.222 1.00 54.44 114 LEU A C 1
ATOM 925 O O . LEU A 1 114 ? 13.031 -53.942 2.241 1.00 54.44 114 LEU A O 1
ATOM 929 N N . ARG A 1 115 ? 11.421 -54.270 0.730 1.00 54.00 115 ARG A N 1
ATOM 930 C CA . ARG A 1 115 ? 10.981 -55.586 1.263 1.00 54.00 115 ARG A CA 1
ATOM 931 C C . ARG A 1 115 ? 10.780 -56.675 0.191 1.00 54.00 115 ARG A C 1
ATOM 933 O O . ARG A 1 115 ? 9.853 -57.472 0.276 1.00 54.00 115 ARG A O 1
ATOM 940 N N . ARG A 1 116 ? 11.674 -56.748 -0.806 1.00 50.91 116 ARG A N 1
ATOM 941 C CA . ARG A 1 116 ? 11.796 -57.902 -1.736 1.00 50.91 116 ARG A CA 1
ATOM 942 C C . ARG A 1 116 ? 13.246 -58.352 -2.016 1.00 50.91 116 ARG A C 1
ATOM 944 O O . ARG A 1 116 ? 13.525 -58.942 -3.051 1.00 50.91 116 ARG A O 1
ATOM 951 N N . ARG A 1 117 ? 14.177 -58.120 -1.079 1.00 51.78 117 ARG A N 1
ATOM 952 C CA . ARG A 1 117 ? 15.581 -58.594 -1.171 1.00 51.78 117 ARG A CA 1
ATOM 953 C C . ARG A 1 117 ? 16.111 -59.309 0.086 1.00 51.78 117 ARG A C 1
ATOM 955 O O . ARG A 1 117 ? 17.312 -59.352 0.313 1.00 51.78 117 ARG A O 1
ATOM 962 N N . ARG A 1 118 ? 15.226 -59.891 0.908 1.00 47.25 118 ARG A N 1
ATOM 963 C CA . ARG A 1 118 ? 15.617 -60.640 2.124 1.00 47.25 118 ARG A CA 1
ATOM 964 C C . ARG A 1 118 ? 14.769 -61.898 2.380 1.00 47.25 118 ARG A C 1
ATOM 966 O O . ARG A 1 118 ? 14.398 -62.173 3.511 1.00 47.25 118 ARG A O 1
ATOM 973 N N . ALA A 1 119 ? 14.433 -62.621 1.308 1.00 44.00 119 ALA A N 1
ATOM 974 C CA . ALA A 1 119 ? 13.649 -63.866 1.346 1.00 44.00 119 ALA A CA 1
ATOM 975 C C . ALA A 1 119 ? 14.074 -64.892 0.266 1.00 44.00 119 ALA A C 1
ATOM 977 O O . ALA A 1 119 ? 13.276 -65.726 -0.138 1.00 44.00 119 ALA A O 1
ATOM 978 N N . ALA A 1 120 ? 15.312 -64.801 -0.237 1.00 45.56 120 ALA A N 1
ATOM 979 C CA . ALA A 1 120 ? 15.850 -65.680 -1.289 1.00 45.56 120 ALA A CA 1
ATOM 980 C C . ALA A 1 120 ? 17.230 -66.268 -0.923 1.00 45.56 120 ALA A C 1
ATOM 982 O O . ALA A 1 120 ? 17.998 -66.652 -1.797 1.00 45.56 120 ALA A O 1
ATOM 983 N N . ALA A 1 121 ? 17.573 -66.275 0.368 1.00 49.19 121 ALA A N 1
ATOM 984 C CA . ALA A 1 121 ? 18.874 -66.718 0.859 1.00 49.19 121 ALA A CA 1
ATOM 985 C C . ALA A 1 121 ? 18.747 -67.355 2.252 1.00 49.19 121 ALA A C 1
ATOM 987 O O . ALA A 1 121 ? 19.187 -66.763 3.235 1.00 49.19 121 ALA A O 1
ATOM 988 N N . LEU A 1 122 ? 18.124 -68.540 2.334 1.00 41.28 122 LEU A N 1
ATOM 989 C CA . LEU A 1 122 ? 18.406 -69.509 3.400 1.00 41.28 122 LEU A CA 1
ATOM 990 C C . LEU A 1 122 ? 17.930 -70.939 3.048 1.00 41.28 122 LEU A C 1
ATOM 992 O O . LEU A 1 122 ? 16.730 -71.177 2.971 1.00 41.28 122 LEU A O 1
ATOM 996 N N . ALA A 1 123 ? 18.900 -71.863 2.960 1.00 42.19 123 ALA A N 1
ATOM 997 C CA . ALA A 1 123 ? 18.783 -73.331 3.090 1.00 42.19 123 ALA A CA 1
ATOM 998 C C . ALA A 1 123 ? 18.044 -74.145 1.980 1.00 42.19 123 ALA A C 1
ATOM 1000 O O . ALA A 1 123 ? 17.263 -73.587 1.216 1.00 42.19 123 ALA A O 1
ATOM 1001 N N . PRO A 1 124 ? 18.258 -75.482 1.901 1.00 44.75 124 PRO A N 1
ATOM 1002 C CA . PRO A 1 124 ? 19.574 -76.125 1.749 1.00 44.75 124 PRO A CA 1
ATOM 1003 C C . PRO A 1 124 ? 19.607 -77.229 0.650 1.00 44.75 124 PRO A C 1
ATOM 1005 O O . PRO A 1 124 ? 18.626 -77.493 -0.035 1.00 44.75 124 PRO A O 1
ATOM 1008 N N . SER A 1 125 ? 20.771 -77.873 0.491 1.00 48.62 125 SER A N 1
ATOM 1009 C CA . SER A 1 125 ? 21.100 -78.890 -0.530 1.00 48.62 125 SER A CA 1
ATOM 1010 C C . SER A 1 125 ? 20.553 -80.305 -0.259 1.00 48.62 125 SER A C 1
ATOM 1012 O O . SER A 1 125 ? 20.650 -80.777 0.872 1.00 48.62 125 SER A O 1
ATOM 1014 N N . ALA A 1 126 ? 20.100 -80.993 -1.319 1.00 35.59 126 ALA A N 1
ATOM 1015 C CA . ALA A 1 126 ? 20.118 -82.455 -1.544 1.00 35.59 126 ALA A CA 1
ATOM 1016 C C . ALA A 1 126 ? 19.589 -82.743 -2.975 1.00 35.59 126 ALA A C 1
ATOM 1018 O O . ALA A 1 126 ? 18.712 -82.017 -3.425 1.00 35.59 126 ALA A O 1
ATOM 1019 N N . ALA A 1 127 ? 19.916 -83.780 -3.751 1.00 36.22 127 ALA A N 1
ATOM 1020 C CA . ALA A 1 127 ? 21.003 -84.756 -3.904 1.00 36.22 127 ALA A CA 1
ATOM 1021 C C . ALA A 1 127 ? 20.505 -85.767 -4.984 1.00 36.22 127 ALA A C 1
ATOM 1023 O O . ALA A 1 127 ? 19.319 -86.085 -4.992 1.00 36.22 127 ALA A O 1
ATOM 1024 N N . GLY A 1 128 ? 21.379 -86.291 -5.859 1.00 34.66 128 GLY A N 1
ATOM 1025 C CA . GLY A 1 128 ? 21.054 -87.292 -6.908 1.00 34.66 128 GLY A CA 1
ATOM 1026 C C . GLY A 1 128 ? 21.378 -86.783 -8.327 1.00 34.66 128 GLY A C 1
ATOM 1027 O O . GLY A 1 128 ? 20.764 -85.826 -8.780 1.00 34.66 128 GLY A O 1
ATOM 1028 N N . LEU A 1 129 ? 22.452 -87.227 -9.004 1.00 34.78 129 LEU A N 1
ATOM 1029 C CA . LEU A 1 129 ? 22.606 -88.530 -9.699 1.00 34.78 129 LEU A CA 1
ATOM 1030 C C . LEU A 1 129 ? 21.452 -88.745 -10.707 1.00 34.78 129 LEU A C 1
ATOM 1032 O O . LEU A 1 129 ? 20.310 -88.836 -10.283 1.00 34.78 129 LEU A O 1
ATOM 1036 N N . THR A 1 130 ? 21.619 -88.850 -12.034 1.00 36.75 130 THR A N 1
ATOM 1037 C CA . THR A 1 130 ? 22.781 -89.161 -12.913 1.00 36.75 130 THR A CA 1
ATOM 1038 C C . THR A 1 130 ? 22.444 -88.644 -14.353 1.00 36.75 130 THR A C 1
ATOM 1040 O O . THR A 1 130 ? 21.359 -88.101 -14.522 1.00 36.75 130 THR A O 1
ATOM 1043 N N . SER A 1 131 ? 23.226 -88.712 -15.449 1.00 36.78 131 SER A N 1
ATOM 1044 C CA . SER A 1 131 ? 24.505 -89.375 -15.790 1.00 36.78 131 SER A CA 1
ATOM 1045 C C . SER A 1 131 ? 25.223 -88.745 -17.008 1.00 36.78 131 SER A C 1
ATOM 1047 O O . SER A 1 131 ? 24.580 -88.393 -17.990 1.00 36.78 131 SER A O 1
ATOM 1049 N N . LEU A 1 132 ? 26.562 -88.720 -16.945 1.00 34.53 132 LEU A N 1
ATOM 1050 C CA . LEU A 1 132 ? 27.564 -88.980 -18.005 1.00 34.53 132 LEU A CA 1
ATOM 1051 C C . LEU A 1 132 ? 27.181 -88.938 -19.509 1.00 34.53 132 LEU A C 1
ATOM 1053 O O . LEU A 1 132 ? 26.462 -89.804 -19.998 1.00 34.53 132 LEU A O 1
ATOM 1057 N N . SER A 1 133 ? 27.898 -88.093 -20.265 1.00 37.72 133 SER A N 1
ATOM 1058 C CA . SER A 1 133 ? 28.455 -88.429 -21.591 1.00 37.72 133 SER A CA 1
ATOM 1059 C C . SER A 1 133 ? 29.747 -87.626 -21.853 1.00 37.72 133 SER A C 1
ATOM 1061 O O . SER A 1 133 ? 29.862 -86.483 -21.412 1.00 37.72 133 SER A O 1
ATOM 1063 N N . LEU A 1 134 ? 30.734 -88.241 -22.514 1.00 34.34 134 LEU A N 1
ATOM 1064 C CA . LEU A 1 134 ? 32.080 -87.706 -22.812 1.00 34.34 134 LEU A CA 1
ATOM 1065 C C . LEU A 1 134 ? 32.060 -86.874 -24.125 1.00 34.34 134 LEU A C 1
ATOM 1067 O O . LEU A 1 134 ? 31.351 -87.257 -25.045 1.00 34.34 134 LEU A O 1
ATOM 1071 N N . SER A 1 135 ? 32.693 -85.685 -24.212 1.00 42.84 135 SER A N 1
ATOM 1072 C CA . SER A 1 135 ? 34.126 -85.420 -24.556 1.00 42.84 135 SER A CA 1
ATOM 1073 C C . SER A 1 135 ? 34.427 -85.506 -26.079 1.00 42.84 135 SER A C 1
ATOM 1075 O O . SER A 1 135 ? 33.640 -86.153 -26.765 1.00 42.84 135 SER A O 1
ATOM 1077 N N . PRO A 1 136 ? 35.543 -84.979 -26.657 1.00 51.69 136 PRO A N 1
ATOM 1078 C CA . PRO A 1 136 ? 36.570 -84.026 -26.176 1.00 51.69 136 PRO A CA 1
ATOM 1079 C C . PRO A 1 136 ? 36.846 -82.825 -27.144 1.00 51.69 136 PRO A C 1
ATOM 1081 O O . PRO A 1 136 ? 36.219 -82.694 -28.190 1.00 51.69 136 PRO A O 1
ATOM 1084 N N . ALA A 1 137 ? 37.905 -82.052 -26.826 1.00 39.44 137 ALA A N 1
ATOM 1085 C CA . ALA A 1 137 ? 38.652 -81.071 -27.652 1.00 39.44 137 ALA A CA 1
ATOM 1086 C C . ALA A 1 137 ? 38.034 -79.657 -27.826 1.00 39.44 137 ALA A C 1
ATOM 1088 O O . ALA A 1 137 ? 36.823 -79.503 -27.883 1.00 39.44 137 ALA A O 1
ATOM 1089 N N . GLY A 1 138 ? 38.816 -78.567 -27.905 1.00 41.50 138 GLY A N 1
ATOM 1090 C CA . GLY A 1 138 ? 40.282 -78.441 -28.022 1.00 41.50 138 GLY A CA 1
ATOM 1091 C C . GLY A 1 138 ? 40.929 -77.445 -27.040 1.00 41.50 138 GLY A C 1
ATOM 1092 O O . GLY A 1 138 ? 40.251 -76.773 -26.271 1.00 41.50 138 GLY A O 1
ATOM 1093 N N . ASN A 1 139 ? 42.264 -77.408 -27.052 1.00 42.22 139 ASN A N 1
ATOM 1094 C CA . ASN A 1 139 ? 43.140 -76.808 -26.036 1.00 42.22 139 ASN A CA 1
ATOM 1095 C C . ASN A 1 139 ? 43.728 -75.450 -26.489 1.00 42.22 139 ASN A C 1
ATOM 1097 O O . ASN A 1 139 ? 43.953 -75.276 -27.685 1.00 42.22 139 ASN A O 1
ATOM 1101 N N . GLY A 1 140 ? 44.050 -74.536 -25.562 1.00 40.38 140 GLY A N 1
ATOM 1102 C CA . GLY A 1 140 ? 44.760 -73.283 -25.885 1.00 40.38 140 GLY A CA 1
ATOM 1103 C C . GLY A 1 140 ? 44.660 -72.175 -24.827 1.00 40.38 140 GLY A C 1
ATOM 1104 O O . GLY A 1 140 ? 43.732 -71.372 -24.864 1.00 40.38 140 GLY A O 1
ATOM 1105 N N . LEU A 1 141 ? 45.630 -72.124 -23.905 1.00 48.59 141 LEU A N 1
ATOM 1106 C CA . LEU A 1 141 ? 45.907 -70.957 -23.046 1.00 48.59 141 LEU A CA 1
ATOM 1107 C C . LEU A 1 141 ? 46.617 -69.829 -23.857 1.00 48.59 141 LEU A C 1
ATOM 1109 O O . LEU A 1 141 ? 46.969 -70.066 -25.014 1.00 48.59 141 LEU A O 1
ATOM 1113 N N . PRO A 1 142 ? 46.786 -68.613 -23.295 1.00 61.41 142 PRO A N 1
ATOM 1114 C CA . PRO A 1 142 ? 47.182 -67.406 -24.026 1.00 61.41 142 PRO A CA 1
ATOM 1115 C C . PRO A 1 142 ? 48.691 -67.119 -23.913 1.00 61.41 142 PRO A C 1
ATOM 1117 O O . PRO A 1 142 ? 49.416 -67.937 -23.361 1.00 61.41 142 PRO A O 1
ATOM 1120 N N . ASP A 1 143 ? 49.124 -65.965 -24.439 1.00 44.34 143 ASP A N 1
ATOM 1121 C CA . ASP A 1 143 ? 50.238 -65.098 -23.983 1.00 44.34 143 ASP A CA 1
ATOM 1122 C C . ASP A 1 143 ? 50.458 -63.974 -25.033 1.00 44.34 143 ASP A C 1
ATOM 1124 O O . ASP A 1 143 ? 49.993 -64.131 -26.172 1.00 44.34 143 ASP A O 1
ATOM 1128 N N . PRO A 1 144 ? 51.197 -62.879 -24.745 1.00 61.12 144 PRO A N 1
ATOM 1129 C CA . PRO A 1 144 ? 51.647 -62.363 -23.443 1.00 61.12 144 PRO A CA 1
ATOM 1130 C C . PRO A 1 144 ? 51.042 -60.987 -23.061 1.00 61.12 144 PRO A C 1
ATOM 1132 O O . PRO A 1 144 ? 50.620 -60.230 -23.966 1.00 61.12 144 PRO A O 1
#

pLDDT: mean 74.73, std 22.46, range [34.34, 97.75]